Protein AF-A0A7K2W647-F1 (afdb_monomer)

pLDDT: mean 78.9, std 13.52, range [39.31, 93.81]

Sequence (81 aa):
MTDAPGTEPIRLDRDQATSLARLLREVEQFMDECDETVEEALAAHFGLAPASEAFSAALCFHADTIETALSIESATSRTPT

Mean predicted aligned error: 9.24 Å

Foldseek 3Di:
DDDDPDPDDDDDDLVRLVVLLVVLVVVLVCLVPDDPVVLVVVCVVVVCPPPSVVVSVVSVVSSVVSVVVSVVVVVVVPDDD

Secondary structure (DSSP, 8-state):
----S--PPP---HHHHHHHHHHHHHHHHHHHHS-HHHHHHHHHHTT-TT-HHHHHHHHHHHHHHHHHHHHHHHHHTT---

Structure (mmCIF, N/CA/C/O backbone):
data_AF-A0A7K2W647-F1
#
_entry.id   AF-A0A7K2W647-F1
#
loop_
_atom_site.group_PDB
_atom_site.id
_atom_site.type_symbol
_atom_site.label_atom_id
_atom_site.label_alt_id
_atom_site.label_comp_id
_atom_site.label_asym_id
_atom_site.label_entity_id
_atom_site.label_seq_id
_atom_site.pdbx_PDB_ins_code
_atom_site.Cartn_x
_atom_site.Cartn_y
_atom_site.Cartn_z
_atom_site.occupancy
_atom_site.B_iso_or_equiv
_atom_site.auth_seq_id
_atom_site.auth_comp_id
_atom_site.auth_asym_id
_atom_site.auth_atom_id
_atom_site.pdbx_PDB_model_num
ATOM 1 N N . MET A 1 1 ? -10.620 25.279 -9.043 1.00 39.31 1 MET A N 1
ATOM 2 C CA . MET A 1 1 ? -10.628 24.173 -8.067 1.00 39.31 1 MET A CA 1
ATOM 3 C C . MET A 1 1 ? -11.382 23.046 -8.734 1.00 39.31 1 MET A C 1
ATOM 5 O O . MET A 1 1 ? -12.595 23.135 -8.851 1.00 39.31 1 MET A O 1
ATOM 9 N N . THR A 1 2 ? -10.655 22.110 -9.336 1.00 41.28 2 THR A N 1
ATOM 10 C CA . THR A 1 2 ? -11.242 20.992 -10.080 1.00 41.28 2 THR A CA 1
ATOM 11 C C . THR A 1 2 ? -11.326 19.831 -9.103 1.00 41.28 2 THR A C 1
ATOM 13 O O . THR A 1 2 ? -10.301 19.262 -8.743 1.00 41.28 2 THR A O 1
ATOM 16 N N . ASP A 1 3 ? -12.529 19.589 -8.594 1.00 48.16 3 ASP A N 1
ATOM 17 C CA . ASP A 1 3 ? -12.862 18.452 -7.739 1.00 48.16 3 ASP A CA 1
ATOM 18 C C . ASP A 1 3 ? -12.664 17.170 -8.566 1.00 48.16 3 ASP A C 1
ATOM 20 O O . ASP A 1 3 ? -13.221 17.043 -9.661 1.00 48.16 3 ASP A O 1
ATOM 24 N N . ALA A 1 4 ? -11.766 16.286 -8.127 1.00 54.25 4 ALA A N 1
ATOM 25 C CA . ALA A 1 4 ? -11.513 15.027 -8.817 1.00 54.25 4 ALA A CA 1
ATOM 26 C C . ALA A 1 4 ? -12.739 14.110 -8.644 1.00 54.25 4 ALA A C 1
ATOM 28 O O . ALA A 1 4 ? -13.295 14.042 -7.549 1.00 54.25 4 ALA A O 1
ATOM 29 N N . PRO A 1 5 ? -13.191 13.402 -9.693 1.00 47.59 5 PRO A N 1
ATOM 30 C CA . PRO A 1 5 ? -14.433 12.649 -9.628 1.00 47.59 5 PRO A CA 1
ATOM 31 C C . PRO A 1 5 ? -14.342 11.495 -8.618 1.00 47.59 5 PRO A C 1
ATOM 33 O O . PRO A 1 5 ? -13.642 10.516 -8.849 1.00 47.59 5 PRO A O 1
ATOM 36 N N . GLY A 1 6 ? -15.121 11.599 -7.539 1.00 54.53 6 GLY A N 1
ATOM 37 C CA . GLY A 1 6 ? -15.885 10.481 -6.984 1.00 54.53 6 GLY A CA 1
ATOM 38 C C . GLY A 1 6 ? -15.110 9.299 -6.407 1.00 54.53 6 GLY A C 1
ATOM 39 O O . GLY A 1 6 ? -15.450 8.159 -6.715 1.00 54.53 6 GLY A O 1
ATOM 40 N N . THR A 1 7 ? -14.148 9.527 -5.515 1.00 61.12 7 THR A N 1
ATOM 41 C CA . THR A 1 7 ? -13.690 8.449 -4.628 1.00 61.12 7 THR A CA 1
ATOM 42 C C . THR A 1 7 ? -14.606 8.413 -3.410 1.00 61.12 7 THR A C 1
ATOM 44 O O . THR A 1 7 ? -14.354 9.088 -2.411 1.00 61.12 7 THR A O 1
ATOM 47 N N . GLU A 1 8 ? -15.713 7.670 -3.488 1.00 74.75 8 GLU A N 1
ATOM 48 C CA . GLU A 1 8 ? -16.439 7.328 -2.264 1.00 74.75 8 GLU A CA 1
ATOM 49 C C . GLU A 1 8 ? -15.458 6.658 -1.287 1.00 74.75 8 GLU A C 1
ATOM 51 O O . GLU A 1 8 ? -14.693 5.776 -1.691 1.00 74.75 8 GLU A O 1
ATOM 56 N N . PRO A 1 9 ? -15.424 7.085 -0.014 1.00 77.06 9 PRO A N 1
ATOM 57 C CA . PRO A 1 9 ? -14.494 6.525 0.949 1.00 77.06 9 PRO A CA 1
ATOM 58 C C . PRO A 1 9 ? -14.799 5.038 1.148 1.00 77.06 9 PRO A C 1
ATOM 60 O O . PRO A 1 9 ? -15.898 4.669 1.572 1.00 77.06 9 PRO A O 1
ATOM 63 N N . ILE A 1 10 ? -13.811 4.188 0.860 1.00 82.50 10 ILE A N 1
ATOM 64 C CA . ILE A 1 10 ? -13.898 2.750 1.112 1.00 82.50 10 ILE A CA 1
ATOM 65 C C . ILE A 1 10 ? -13.976 2.550 2.625 1.00 82.50 10 ILE A C 1
ATOM 67 O O . ILE A 1 10 ? -13.105 2.994 3.373 1.00 82.50 10 ILE A O 1
ATOM 71 N N . ARG A 1 11 ? -15.039 1.885 3.081 1.00 85.38 11 ARG A N 1
ATOM 72 C CA . ARG A 1 11 ? -15.203 1.517 4.487 1.00 85.38 11 ARG A CA 1
ATOM 73 C C . ARG A 1 11 ? -14.696 0.102 4.687 1.00 85.38 11 ARG A C 1
ATOM 75 O O . ARG A 1 11 ? -15.267 -0.830 4.132 1.00 85.38 11 ARG A O 1
ATOM 82 N N . LEU A 1 12 ? -13.645 -0.024 5.483 1.00 87.69 12 LEU A N 1
ATOM 83 C CA . LEU A 1 12 ? -13.085 -1.303 5.891 1.00 87.69 12 LEU A CA 1
ATOM 84 C C . LEU A 1 12 ? -13.488 -1.584 7.333 1.00 87.69 12 LEU A C 1
ATOM 86 O O . LEU A 1 12 ? -13.488 -0.673 8.166 1.00 87.69 12 LEU A O 1
ATOM 90 N N . ASP A 1 13 ? -13.825 -2.835 7.628 1.00 91.38 13 ASP A N 1
ATOM 91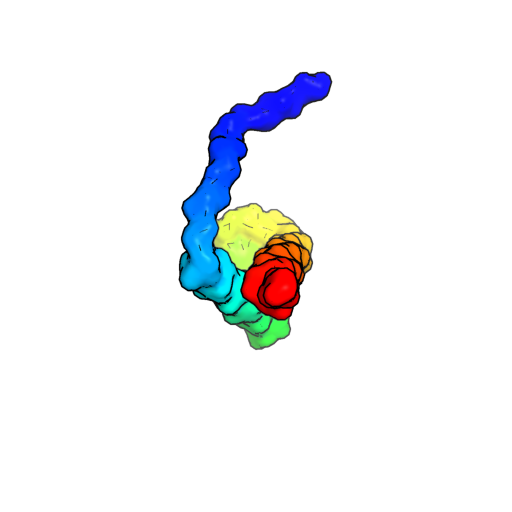 C CA . ASP A 1 13 ? -13.862 -3.281 9.016 1.00 91.38 13 ASP A CA 1
ATOM 92 C C . ASP A 1 13 ? -12.438 -3.391 9.591 1.00 91.38 13 ASP A C 1
ATOM 94 O O . ASP A 1 13 ? -11.429 -3.225 8.897 1.00 91.38 13 ASP A O 1
ATOM 98 N N . ARG A 1 14 ? -12.347 -3.644 10.895 1.00 87.25 14 ARG A N 1
ATOM 99 C CA . ARG A 1 14 ? -11.075 -3.658 11.615 1.00 87.25 14 ARG A CA 1
ATOM 100 C C . ARG A 1 14 ? -10.116 -4.747 11.123 1.00 87.25 14 ARG A C 1
ATOM 102 O O . ARG A 1 14 ? -8.909 -4.500 11.050 1.00 87.25 14 ARG A O 1
ATOM 109 N N . ASP A 1 15 ? -10.628 -5.925 10.780 1.00 91.81 15 ASP A N 1
ATOM 110 C CA . ASP A 1 15 ? -9.808 -7.046 10.315 1.00 91.81 15 ASP A CA 1
ATOM 111 C C . ASP A 1 15 ? -9.303 -6.780 8.893 1.00 91.81 15 ASP A C 1
ATOM 113 O O . ASP A 1 15 ? -8.134 -7.031 8.584 1.00 91.81 15 ASP A O 1
ATOM 117 N N . GLN A 1 16 ? -10.148 -6.183 8.051 1.00 92.25 16 GLN A N 1
ATOM 118 C CA . GLN A 1 16 ? -9.783 -5.718 6.715 1.00 92.25 16 GLN A CA 1
ATOM 119 C C . GLN A 1 16 ? -8.726 -4.611 6.763 1.00 92.25 16 GLN A C 1
ATOM 121 O O . GLN A 1 16 ? -7.727 -4.693 6.051 1.00 92.25 16 GLN A O 1
ATOM 126 N N . ALA A 1 17 ? -8.897 -3.609 7.628 1.00 90.06 17 ALA A N 1
ATOM 127 C CA . ALA A 1 17 ? -7.922 -2.536 7.811 1.00 90.06 17 ALA A CA 1
ATOM 128 C C . ALA A 1 17 ? -6.581 -3.072 8.341 1.00 90.06 17 ALA A C 1
ATOM 130 O O . ALA A 1 17 ? -5.521 -2.697 7.845 1.00 90.06 17 ALA A O 1
ATOM 131 N N . THR A 1 18 ? -6.615 -4.013 9.288 1.00 90.94 18 THR A N 1
ATOM 132 C CA . THR A 1 18 ? -5.405 -4.676 9.804 1.00 90.94 18 THR A CA 1
ATOM 133 C C . THR A 1 18 ? -4.694 -5.479 8.713 1.00 90.94 18 THR A C 1
ATOM 135 O O . THR A 1 18 ? -3.470 -5.424 8.598 1.00 90.94 18 THR A O 1
ATOM 138 N N . SER A 1 19 ? -5.449 -6.218 7.897 1.00 93.81 19 SER A N 1
ATOM 139 C CA . SER A 1 19 ? -4.898 -6.996 6.781 1.00 93.81 19 SER A CA 1
ATOM 140 C C . SER A 1 19 ? -4.293 -6.091 5.711 1.00 93.81 19 SER A C 1
ATOM 142 O O . SER A 1 19 ? -3.225 -6.399 5.190 1.00 93.81 19 SER A O 1
ATOM 144 N N . LEU A 1 20 ? -4.932 -4.951 5.429 1.00 91.94 20 LEU A N 1
ATOM 145 C CA . LEU A 1 20 ? -4.412 -3.952 4.503 1.00 91.9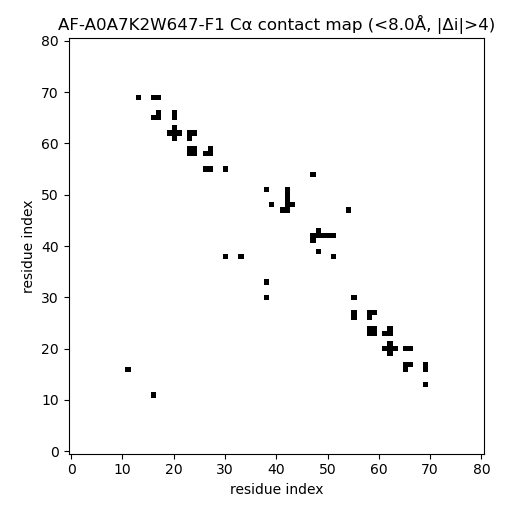4 20 LEU A CA 1
ATOM 146 C C . LEU A 1 20 ? -3.095 -3.356 5.005 1.00 91.94 20 LEU A C 1
ATOM 148 O O . LEU A 1 20 ? -2.135 -3.329 4.248 1.00 91.94 20 LEU A O 1
ATOM 152 N N . ALA A 1 21 ? -3.017 -2.938 6.271 1.00 89.81 21 ALA A N 1
ATOM 153 C CA . ALA A 1 21 ? -1.772 -2.417 6.840 1.00 89.81 21 ALA A CA 1
ATOM 154 C C . ALA A 1 21 ? -0.620 -3.429 6.720 1.00 89.81 21 ALA A C 1
ATOM 156 O O . ALA A 1 21 ? 0.466 -3.074 6.274 1.00 89.81 21 ALA A O 1
ATOM 157 N N . ARG A 1 22 ? -0.878 -4.709 7.029 1.00 92.81 22 ARG A N 1
ATOM 158 C CA . ARG A 1 22 ? 0.119 -5.782 6.869 1.00 92.81 22 ARG A CA 1
ATOM 159 C C . ARG A 1 22 ? 0.563 -5.957 5.423 1.00 92.81 22 ARG A C 1
ATOM 161 O O . ARG A 1 22 ? 1.758 -6.033 5.174 1.00 92.81 22 ARG A O 1
ATOM 168 N N . LEU A 1 23 ? -0.380 -5.985 4.483 1.00 92.88 23 LEU A N 1
ATOM 169 C CA . LEU A 1 23 ? -0.055 -6.102 3.064 1.00 92.88 23 LEU A CA 1
ATOM 170 C C . LEU A 1 23 ? 0.814 -4.929 2.597 1.00 92.88 23 LEU A C 1
ATOM 172 O O . LEU A 1 23 ? 1.796 -5.144 1.899 1.00 92.88 23 LEU A O 1
ATOM 176 N N . LEU A 1 24 ? 0.482 -3.699 3.000 1.00 90.62 24 LEU A N 1
ATOM 177 C CA . LEU A 1 24 ? 1.273 -2.518 2.645 1.00 90.62 24 LEU A CA 1
ATOM 178 C C . LEU A 1 24 ? 2.717 -2.626 3.162 1.00 90.62 24 LEU A C 1
ATOM 180 O O . LEU A 1 24 ? 3.635 -2.295 2.419 1.00 90.62 24 LEU A O 1
ATOM 184 N N . ARG A 1 25 ? 2.923 -3.160 4.374 1.00 88.38 25 ARG A N 1
ATOM 185 C CA . ARG A 1 25 ? 4.260 -3.434 4.934 1.00 88.38 25 ARG A CA 1
ATOM 186 C C . ARG A 1 25 ? 5.021 -4.518 4.181 1.00 88.38 25 ARG A C 1
ATOM 188 O O . ARG A 1 25 ? 6.214 -4.376 3.954 1.00 88.38 25 ARG A O 1
ATOM 195 N N . GLU A 1 26 ? 4.351 -5.603 3.807 1.00 91.12 26 GLU A N 1
ATOM 196 C CA . GLU A 1 26 ? 4.985 -6.675 3.031 1.00 91.12 26 GLU A CA 1
ATOM 197 C C . GLU A 1 26 ? 5.417 -6.179 1.646 1.00 91.12 26 GLU A C 1
ATOM 199 O O . GLU A 1 26 ? 6.478 -6.560 1.160 1.00 91.12 26 GLU A O 1
ATOM 204 N N . VAL A 1 27 ? 4.628 -5.294 1.027 1.00 86.69 27 VAL A N 1
ATOM 205 C CA . VAL A 1 27 ? 4.987 -4.677 -0.257 1.00 86.69 27 VAL A CA 1
ATOM 206 C C . VAL A 1 27 ? 6.132 -3.674 -0.095 1.00 86.69 27 VAL A C 1
ATOM 208 O O . VAL A 1 27 ? 7.044 -3.695 -0.912 1.00 86.69 27 VAL A O 1
ATOM 211 N N . GLU A 1 28 ? 6.119 -2.840 0.950 1.00 85.25 28 GLU A N 1
ATOM 212 C CA . GLU A 1 28 ? 7.238 -1.949 1.304 1.00 85.25 28 GLU A CA 1
ATOM 213 C C . GLU A 1 28 ? 8.539 -2.751 1.462 1.00 85.25 28 GLU A C 1
ATOM 215 O O . GLU A 1 28 ? 9.512 -2.494 0.761 1.00 85.25 28 GLU A O 1
ATOM 220 N N . GLN A 1 29 ? 8.525 -3.794 2.298 1.00 86.50 29 GLN A N 1
ATOM 221 C CA . GLN A 1 29 ? 9.686 -4.658 2.513 1.00 86.50 29 GLN A CA 1
ATOM 222 C C . GLN A 1 29 ? 10.147 -5.337 1.221 1.00 86.50 29 GLN A C 1
ATOM 224 O O . GLN A 1 29 ? 11.344 -5.406 0.957 1.00 86.50 29 GLN A O 1
ATOM 229 N N . PHE A 1 30 ? 9.212 -5.821 0.400 1.00 86.50 30 PHE A N 1
ATOM 230 C CA . PHE A 1 30 ? 9.554 -6.396 -0.895 1.00 86.50 30 PHE A CA 1
ATOM 231 C C . PHE A 1 30 ? 10.273 -5.382 -1.789 1.00 86.50 30 PHE A C 1
ATOM 233 O O . PHE A 1 30 ? 11.250 -5.749 -2.430 1.00 86.50 30 PHE A O 1
ATOM 240 N N . MET A 1 31 ? 9.812 -4.130 -1.833 1.00 81.50 31 MET A N 1
ATOM 241 C CA . MET A 1 31 ? 10.453 -3.087 -2.634 1.00 81.50 31 MET A CA 1
ATOM 242 C C . MET A 1 31 ? 11.836 -2.709 -2.095 1.00 81.50 31 MET A C 1
ATOM 244 O O . MET A 1 31 ? 12.756 -2.561 -2.890 1.00 81.50 31 MET A O 1
ATOM 248 N N . ASP A 1 32 ? 12.007 -2.629 -0.775 1.00 82.44 32 ASP A N 1
ATOM 249 C CA . ASP A 1 32 ? 13.294 -2.302 -0.145 1.00 82.44 32 ASP A CA 1
ATOM 250 C C . ASP A 1 32 ? 14.348 -3.414 -0.303 1.00 82.44 32 ASP A C 1
ATOM 252 O O . ASP A 1 32 ? 15.547 -3.138 -0.368 1.00 82.44 32 ASP A O 1
ATOM 256 N N . GLU A 1 33 ? 13.923 -4.681 -0.333 1.00 85.75 33 GLU A N 1
ATOM 257 C CA . GLU A 1 33 ? 14.820 -5.841 -0.433 1.00 85.75 33 GLU A CA 1
ATOM 258 C C . GLU A 1 33 ? 15.027 -6.339 -1.873 1.00 85.75 33 GLU A C 1
ATOM 260 O O . GLU A 1 33 ? 15.892 -7.193 -2.105 1.00 85.75 33 GLU A O 1
ATOM 265 N N . CYS A 1 34 ? 14.237 -5.864 -2.843 1.00 83.94 34 CYS A N 1
ATOM 266 C CA . CYS A 1 34 ? 14.348 -6.331 -4.222 1.00 83.94 34 CYS A CA 1
ATOM 267 C C . CYS A 1 34 ? 15.583 -5.766 -4.936 1.00 83.94 34 CYS A C 1
ATOM 269 O O . CYS A 1 34 ? 16.071 -4.677 -4.651 1.00 83.94 34 CYS A O 1
ATOM 271 N N . ASP A 1 35 ? 16.112 -6.549 -5.877 1.00 85.12 35 ASP A N 1
ATOM 272 C CA . ASP A 1 35 ? 17.197 -6.101 -6.749 1.00 85.12 35 ASP A CA 1
ATOM 273 C C . ASP A 1 35 ? 16.713 -4.962 -7.659 1.00 85.12 35 ASP A C 1
ATOM 275 O O . ASP A 1 35 ? 15.573 -4.991 -8.129 1.00 85.12 35 ASP A O 1
ATOM 279 N N . GLU A 1 36 ? 17.602 -4.020 -7.977 1.00 81.75 36 GLU A N 1
ATOM 280 C CA . GLU A 1 36 ? 17.334 -2.862 -8.845 1.00 81.75 36 GLU A CA 1
ATOM 281 C C . GLU A 1 36 ? 16.672 -3.276 -10.174 1.00 81.75 36 GLU A C 1
ATOM 283 O O . GLU A 1 36 ? 15.728 -2.641 -10.639 1.00 81.75 36 GLU A O 1
ATOM 288 N N . THR A 1 37 ? 17.063 -4.420 -10.748 1.00 82.69 37 THR A N 1
ATOM 289 C CA . THR A 1 37 ? 16.469 -4.941 -11.993 1.00 82.69 37 THR A CA 1
ATOM 290 C C . THR A 1 37 ? 14.998 -5.341 -11.820 1.00 82.69 37 THR A C 1
ATOM 292 O O . THR A 1 37 ? 14.186 -5.220 -12.742 1.00 82.69 37 THR A O 1
ATOM 295 N N . VAL A 1 38 ? 14.647 -5.876 -10.648 1.00 82.31 38 VAL A N 1
ATOM 296 C CA . VAL A 1 38 ? 13.276 -6.276 -10.309 1.00 82.31 38 VAL A CA 1
ATOM 297 C C . VAL A 1 38 ? 12.439 -5.040 -10.019 1.00 82.31 38 VAL A C 1
ATOM 299 O O . VAL A 1 38 ? 11.309 -4.965 -10.503 1.00 82.31 38 VAL A O 1
ATOM 302 N N . GLU A 1 39 ? 12.997 -4.065 -9.302 1.00 81.06 39 GLU A N 1
ATOM 303 C CA . GLU A 1 39 ? 12.357 -2.775 -9.059 1.00 81.06 39 GLU A CA 1
ATOM 304 C C . GLU A 1 39 ? 12.025 -2.067 -10.380 1.0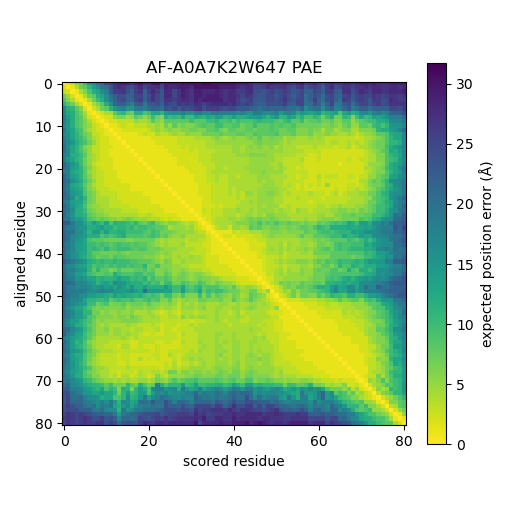0 81.06 39 GLU A C 1
ATOM 306 O O . GLU A 1 39 ? 10.874 -1.688 -10.606 1.00 81.06 39 GLU A O 1
ATOM 311 N N . GLU A 1 40 ? 12.988 -1.974 -11.304 1.00 81.50 40 GLU A N 1
ATOM 312 C CA . GLU A 1 40 ? 12.792 -1.381 -12.630 1.00 81.50 40 GLU A CA 1
ATOM 313 C C . GLU A 1 40 ? 11.724 -2.123 -13.444 1.00 81.50 40 GLU A C 1
ATOM 315 O O . GLU A 1 40 ? 10.867 -1.497 -14.075 1.00 8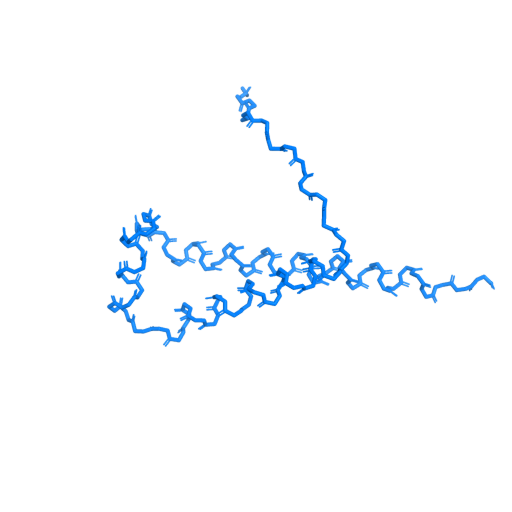1.50 40 GLU A O 1
ATOM 320 N N . ALA A 1 41 ? 11.735 -3.459 -13.425 1.00 83.12 41 ALA A N 1
ATOM 321 C CA . ALA A 1 41 ? 10.742 -4.266 -14.129 1.00 83.12 41 ALA A CA 1
ATOM 322 C C . ALA A 1 41 ? 9.332 -4.079 -13.546 1.00 83.12 41 ALA A C 1
ATOM 324 O O . ALA A 1 41 ? 8.360 -3.974 -14.301 1.00 83.12 41 ALA A O 1
ATOM 325 N N . LEU A 1 42 ? 9.215 -4.007 -12.218 1.00 80.81 42 LEU A N 1
ATOM 326 C CA . LEU A 1 42 ? 7.961 -3.748 -11.516 1.00 80.81 42 LEU A CA 1
ATOM 327 C C . LEU A 1 42 ? 7.454 -2.338 -11.841 1.00 80.81 42 LEU A C 1
ATOM 329 O O . LEU A 1 42 ? 6.294 -2.152 -12.217 1.00 80.81 42 LEU A O 1
ATOM 333 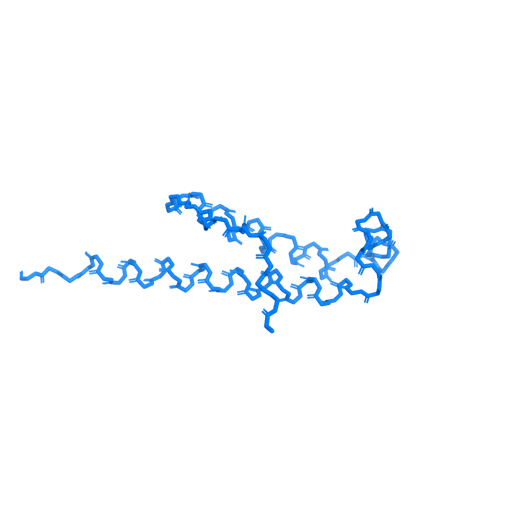N N . ALA A 1 43 ? 8.348 -1.352 -11.780 1.00 81.25 43 ALA A N 1
ATOM 334 C CA . ALA A 1 43 ? 8.043 0.029 -12.094 1.00 81.25 43 ALA A CA 1
ATOM 335 C C . ALA A 1 43 ? 7.617 0.200 -13.557 1.00 81.25 43 ALA A C 1
ATOM 337 O O . ALA A 1 43 ? 6.661 0.920 -13.840 1.00 81.25 43 ALA A O 1
ATOM 338 N N . ALA A 1 44 ? 8.252 -0.503 -14.493 1.00 83.19 44 ALA A N 1
ATOM 339 C CA . ALA A 1 44 ? 7.838 -0.518 -15.891 1.00 83.19 44 ALA A CA 1
ATOM 340 C C . ALA A 1 44 ? 6.480 -1.213 -16.084 1.00 83.19 44 ALA A C 1
ATOM 342 O O . ALA A 1 44 ? 5.634 -0.711 -16.825 1.00 83.19 44 ALA A O 1
ATOM 343 N N . HIS A 1 45 ? 6.247 -2.343 -15.406 1.00 83.06 45 HIS A N 1
ATOM 344 C CA . HIS A 1 45 ? 5.015 -3.123 -15.538 1.00 83.06 45 HIS A CA 1
ATOM 345 C C . HIS A 1 45 ? 3.781 -2.363 -15.043 1.00 83.06 45 HIS A C 1
ATOM 347 O O . HIS A 1 45 ? 2.754 -2.341 -15.721 1.00 83.06 45 HIS A O 1
ATOM 353 N N . PHE A 1 46 ? 3.887 -1.714 -13.883 1.00 81.06 46 PHE A N 1
ATOM 354 C CA . PHE A 1 46 ? 2.791 -0.948 -13.286 1.00 81.06 46 PHE A CA 1
ATOM 355 C C . PHE A 1 46 ? 2.781 0.530 -13.702 1.00 81.06 46 PHE A C 1
ATOM 357 O O . PHE A 1 46 ? 1.925 1.285 -13.247 1.00 81.06 46 PHE A O 1
ATOM 364 N N . GLY A 1 47 ? 3.706 0.957 -14.571 1.00 80.00 47 GLY A N 1
ATOM 365 C CA . GLY A 1 47 ? 3.821 2.354 -14.999 1.00 80.00 47 GLY A CA 1
ATOM 366 C C . GLY A 1 47 ? 4.221 3.307 -13.869 1.00 80.00 47 GLY A C 1
ATOM 367 O O . GLY A 1 47 ? 3.857 4.480 -13.895 1.00 80.00 47 GLY A O 1
ATOM 368 N N . LEU A 1 48 ? 4.943 2.799 -12.871 1.00 78.62 48 LEU A N 1
ATOM 369 C CA . LEU A 1 48 ? 5.431 3.553 -11.723 1.00 78.62 48 LEU A CA 1
ATOM 370 C C . LEU A 1 48 ? 6.763 4.246 -12.003 1.00 78.62 48 LEU A C 1
ATOM 372 O O . LEU A 1 48 ? 7.148 5.064 -11.191 1.00 78.62 48 LEU A O 1
ATOM 376 N N . ALA A 1 49 ? 7.477 3.972 -13.100 1.00 71.56 49 ALA A N 1
ATOM 377 C CA . ALA A 1 49 ? 8.751 4.642 -13.390 1.00 71.56 49 ALA A CA 1
ATOM 378 C C . ALA A 1 49 ? 8.550 6.134 -13.752 1.00 71.56 49 ALA A C 1
ATOM 380 O O . ALA A 1 49 ? 7.692 6.437 -14.588 1.00 71.56 49 ALA A O 1
ATOM 381 N N . PRO A 1 50 ? 9.336 7.085 -13.196 1.00 66.00 50 PRO A N 1
ATOM 382 C CA . PRO A 1 50 ? 10.471 6.942 -12.263 1.00 66.00 50 PRO A CA 1
ATOM 383 C C . PRO A 1 50 ? 10.093 7.085 -10.768 1.00 66.00 50 PRO A C 1
ATOM 385 O O . PRO A 1 50 ? 10.925 7.404 -9.933 1.00 66.00 50 PRO A O 1
ATOM 388 N N . ALA A 1 51 ? 8.820 6.941 -10.429 1.00 76.69 51 ALA A N 1
ATOM 389 C CA . ALA A 1 51 ? 8.228 7.154 -9.113 1.00 76.69 51 ALA A CA 1
ATOM 390 C C . ALA A 1 51 ? 8.133 5.881 -8.237 1.00 76.69 51 ALA A C 1
ATOM 392 O O . ALA A 1 51 ? 7.270 5.837 -7.361 1.00 76.69 51 ALA A O 1
ATOM 393 N N . SER A 1 52 ? 8.978 4.859 -8.432 1.00 76.12 52 SER A N 1
ATOM 394 C CA . SER A 1 52 ? 8.983 3.643 -7.591 1.00 76.12 52 SER A CA 1
ATOM 395 C C . SER A 1 52 ? 9.273 3.968 -6.124 1.00 76.12 52 SER A C 1
ATOM 397 O O . SER A 1 52 ? 8.510 3.572 -5.245 1.00 76.12 52 SER A O 1
ATOM 399 N N . GLU A 1 53 ? 10.285 4.796 -5.863 1.00 77.50 53 GLU A N 1
ATOM 400 C CA . GLU A 1 53 ? 10.601 5.290 -4.516 1.00 77.50 53 GLU A CA 1
ATOM 401 C C . GLU A 1 53 ? 9.432 6.081 -3.905 1.00 77.50 53 GLU A C 1
ATOM 403 O O . GLU A 1 53 ? 9.052 5.880 -2.752 1.00 77.50 53 GLU A O 1
ATOM 408 N N . ALA A 1 54 ? 8.811 6.966 -4.692 1.00 81.38 54 ALA A N 1
ATOM 409 C CA . ALA A 1 54 ? 7.664 7.755 -4.243 1.00 81.38 54 ALA A CA 1
ATOM 410 C C . ALA A 1 54 ? 6.434 6.875 -3.961 1.00 81.38 54 ALA A C 1
ATOM 412 O O . ALA A 1 54 ? 5.643 7.184 -3.068 1.00 81.38 54 ALA A O 1
ATOM 413 N N . PHE A 1 55 ? 6.279 5.777 -4.703 1.00 82.00 55 PHE A N 1
ATOM 414 C CA . PHE A 1 55 ? 5.252 4.775 -4.465 1.00 82.00 55 PHE A CA 1
ATOM 415 C C . PHE A 1 55 ? 5.517 4.011 -3.164 1.00 82.00 55 PHE A C 1
ATOM 417 O O . PHE A 1 55 ? 4.614 3.947 -2.332 1.00 82.00 55 PHE A O 1
ATOM 424 N N . SER A 1 56 ? 6.746 3.536 -2.931 1.00 81.69 56 SER A N 1
ATOM 425 C CA . SER A 1 56 ? 7.132 2.894 -1.663 1.00 81.69 56 SER A CA 1
ATOM 426 C C . SER A 1 56 ? 6.865 3.813 -0.459 1.00 81.69 56 SER A C 1
ATOM 428 O O . SER A 1 56 ? 6.163 3.439 0.483 1.00 81.69 56 SER A O 1
ATOM 430 N N . ALA A 1 57 ? 7.279 5.083 -0.545 1.00 84.56 57 ALA A N 1
ATOM 431 C CA . ALA A 1 57 ? 7.023 6.077 0.499 1.00 84.56 57 ALA A CA 1
ATOM 432 C C . ALA A 1 57 ? 5.520 6.301 0.766 1.00 84.56 57 ALA A C 1
ATOM 434 O O . ALA A 1 57 ? 5.105 6.484 1.915 1.00 84.56 57 ALA A O 1
ATOM 435 N N . ALA A 1 58 ? 4.685 6.272 -0.278 1.00 85.38 58 ALA A N 1
ATOM 436 C CA . ALA A 1 58 ? 3.237 6.384 -0.129 1.00 85.38 58 ALA A CA 1
ATOM 437 C C . ALA A 1 58 ? 2.630 5.153 0.565 1.00 85.38 58 ALA A C 1
ATOM 439 O O . ALA A 1 58 ? 1.747 5.311 1.411 1.00 85.38 58 ALA A O 1
ATOM 440 N N . LEU A 1 59 ? 3.109 3.942 0.252 1.00 86.94 59 LEU A N 1
ATOM 441 C CA . LEU A 1 59 ? 2.678 2.715 0.932 1.00 86.94 59 LEU A CA 1
ATOM 442 C C . LEU A 1 59 ? 2.994 2.775 2.429 1.00 86.94 59 LEU A C 1
ATOM 444 O O . LEU A 1 59 ? 2.102 2.520 3.242 1.00 86.94 59 LEU A O 1
ATOM 448 N N . CYS A 1 60 ? 4.214 3.190 2.780 1.00 87.75 60 CYS A N 1
ATOM 449 C CA . CYS A 1 60 ? 4.649 3.369 4.164 1.00 87.75 60 CYS A CA 1
ATOM 450 C C . CYS A 1 60 ? 3.739 4.356 4.919 1.00 87.75 60 CYS A C 1
ATOM 452 O O . CYS A 1 60 ? 3.149 4.016 5.948 1.00 87.75 60 CYS A O 1
ATOM 454 N N . PHE A 1 61 ? 3.511 5.547 4.350 1.00 88.19 61 PHE A N 1
ATOM 455 C CA . PHE A 1 61 ? 2.638 6.565 4.946 1.00 88.19 61 PHE A CA 1
ATOM 456 C C . PHE A 1 61 ? 1.202 6.062 5.175 1.00 88.19 61 PHE A C 1
ATOM 458 O O . PHE A 1 61 ? 0.570 6.360 6.198 1.00 88.19 61 PHE A O 1
ATOM 465 N N . HIS A 1 62 ? 0.659 5.294 4.228 1.00 87.56 62 HIS A N 1
ATOM 466 C CA . HIS A 1 62 ? -0.676 4.722 4.363 1.00 87.56 62 HIS A CA 1
ATOM 467 C C . HIS A 1 62 ? -0.734 3.611 5.416 1.00 87.56 62 HIS A C 1
ATOM 469 O O . HIS A 1 62 ? -1.697 3.580 6.188 1.00 87.56 62 HIS A O 1
ATOM 475 N N . ALA A 1 63 ? 0.287 2.755 5.503 1.00 89.06 63 ALA A N 1
ATOM 476 C CA . ALA A 1 63 ? 0.395 1.746 6.552 1.00 89.06 63 ALA A CA 1
ATOM 477 C C . ALA A 1 63 ? 0.421 2.397 7.946 1.00 89.06 63 ALA A C 1
ATOM 479 O O . ALA A 1 63 ? -0.427 2.074 8.780 1.0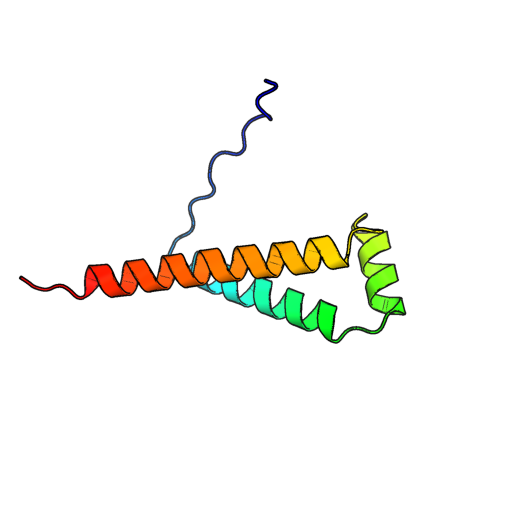0 89.06 63 ALA A O 1
ATOM 480 N N . ASP A 1 64 ? 1.291 3.392 8.155 1.00 89.94 64 ASP A N 1
ATOM 481 C CA . ASP A 1 64 ? 1.403 4.151 9.412 1.00 89.94 64 ASP A CA 1
ATOM 482 C C . ASP A 1 64 ? 0.068 4.785 9.825 1.00 89.94 64 ASP A C 1
ATOM 484 O O . ASP A 1 64 ? -0.341 4.752 10.993 1.00 89.94 64 ASP A O 1
ATOM 488 N N . THR A 1 65 ? -0.639 5.367 8.854 1.00 89.69 65 THR A N 1
ATOM 489 C CA . THR A 1 65 ? -1.933 6.018 9.082 1.00 89.69 65 THR A CA 1
ATOM 490 C C . THR A 1 65 ? -2.975 5.011 9.571 1.00 89.69 65 THR A C 1
ATOM 492 O O . THR A 1 65 ? -3.703 5.286 10.532 1.00 89.69 65 THR A O 1
ATOM 495 N N . ILE A 1 66 ? -3.041 3.832 8.945 1.00 88.62 66 ILE A N 1
ATOM 496 C CA . ILE A 1 66 ? -3.984 2.774 9.326 1.00 88.62 66 ILE A CA 1
ATOM 497 C C . ILE A 1 66 ? -3.623 2.207 10.704 1.00 88.62 66 ILE A C 1
ATOM 499 O O . ILE A 1 66 ? -4.496 2.088 11.565 1.00 88.62 66 ILE A O 1
ATOM 503 N N . GLU A 1 67 ? -2.347 1.911 10.954 1.00 88.25 67 GLU A N 1
ATOM 504 C CA . GLU A 1 67 ? -1.858 1.400 12.244 1.00 88.25 67 GLU A CA 1
ATOM 505 C C . GLU A 1 67 ? -2.154 2.377 13.394 1.00 88.25 67 GLU A C 1
ATOM 507 O O . GLU A 1 67 ? -2.619 1.977 14.471 1.00 88.25 67 GLU A O 1
ATOM 512 N N . THR A 1 68 ? -1.964 3.676 13.150 1.00 89.88 68 THR A N 1
ATOM 513 C CA . THR A 1 68 ? -2.295 4.743 14.101 1.00 89.88 68 THR A CA 1
ATOM 514 C C . THR A 1 68 ? -3.794 4.779 14.395 1.00 89.88 68 THR A C 1
ATOM 516 O O . THR A 1 68 ? -4.196 4.793 15.562 1.00 89.88 68 THR A O 1
ATOM 519 N N . ALA A 1 69 ? -4.638 4.737 13.360 1.00 85.56 69 ALA A N 1
ATOM 520 C CA . ALA A 1 69 ? -6.091 4.738 13.522 1.00 85.56 69 ALA A CA 1
ATOM 521 C C . ALA A 1 69 ? -6.583 3.519 14.325 1.00 85.56 69 ALA A C 1
ATOM 523 O O . ALA A 1 69 ? -7.356 3.669 15.277 1.00 85.56 69 ALA A O 1
ATOM 524 N N . LEU A 1 70 ? -6.069 2.324 14.012 1.00 86.69 70 LEU A N 1
ATOM 525 C CA . LEU A 1 70 ? -6.384 1.081 14.726 1.00 86.69 70 LEU A CA 1
ATOM 526 C C . LEU A 1 70 ? -5.965 1.137 16.202 1.00 86.69 70 LEU A C 1
ATOM 528 O O . LEU A 1 70 ? -6.670 0.610 17.076 1.00 86.69 70 LEU A O 1
ATOM 532 N N . SER A 1 71 ? -4.836 1.784 16.495 1.00 85.31 71 SER A N 1
ATOM 533 C CA . SER A 1 71 ? -4.313 1.958 17.854 1.00 85.31 71 SER A CA 1
ATOM 534 C C . SER A 1 71 ? -5.168 2.917 18.687 1.00 85.31 71 SER A C 1
ATOM 536 O O . SER A 1 71 ? -5.477 2.616 19.844 1.00 85.31 71 SER A O 1
ATOM 538 N N . ILE A 1 72 ? -5.613 4.031 18.095 1.00 81.94 72 ILE A N 1
ATOM 539 C CA . ILE A 1 72 ? -6.493 5.016 18.745 1.00 81.94 72 ILE A CA 1
ATOM 540 C C . ILE A 1 72 ? -7.858 4.399 19.073 1.00 81.94 72 ILE A C 1
ATOM 542 O O . ILE A 1 72 ? -8.346 4.552 20.196 1.00 81.94 72 ILE A O 1
ATOM 546 N N . GLU A 1 73 ? -8.455 3.647 18.145 1.00 71.19 73 GLU A N 1
ATOM 547 C CA . GLU A 1 73 ? -9.715 2.931 18.389 1.00 71.19 73 GLU A CA 1
ATOM 548 C C . GLU A 1 73 ? -9.588 1.998 19.609 1.00 71.19 73 GLU A C 1
ATOM 550 O O . GLU A 1 73 ? -10.394 2.049 20.538 1.00 71.19 73 GLU A O 1
ATOM 555 N N . SER A 1 74 ? -8.487 1.244 19.681 1.00 67.19 74 SER A N 1
ATOM 556 C CA . SER A 1 74 ? -8.194 0.322 20.789 1.00 67.19 74 SER A CA 1
ATOM 557 C C . SER A 1 74 ? -7.995 1.023 22.138 1.00 67.19 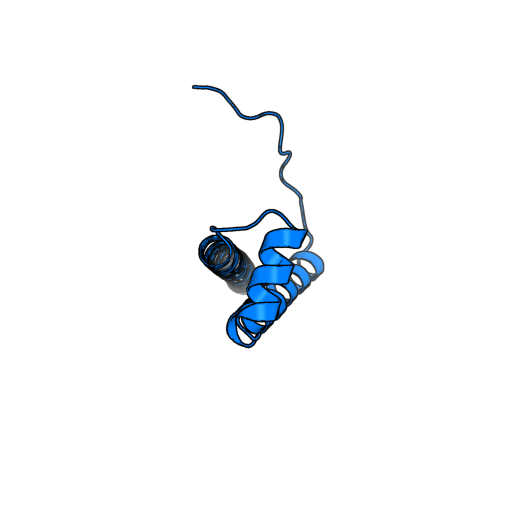74 SER A C 1
ATOM 559 O O . SER A 1 74 ? -8.220 0.426 23.193 1.00 67.19 74 SER A O 1
ATOM 561 N N . ALA A 1 75 ? -7.489 2.259 22.136 1.00 63.56 75 ALA A N 1
ATOM 562 C CA . ALA A 1 75 ? -7.331 3.070 23.342 1.00 63.56 75 ALA A CA 1
ATOM 563 C C . ALA A 1 75 ? -8.678 3.641 23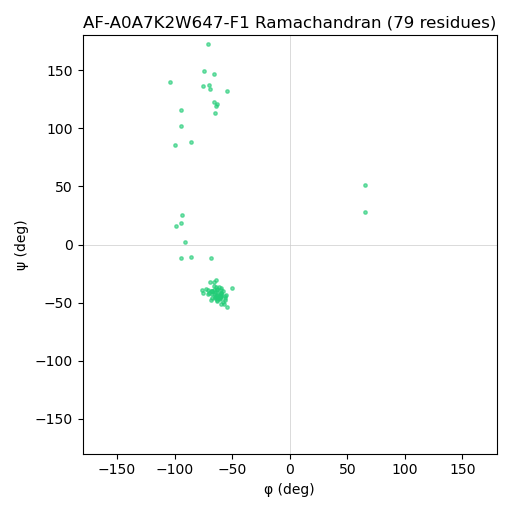.811 1.00 63.56 75 ALA A C 1
ATOM 565 O O . ALA A 1 75 ? -8.975 3.621 25.004 1.00 63.56 75 ALA A O 1
ATOM 566 N N . THR A 1 76 ? -9.523 4.065 22.871 1.00 62.25 76 THR A N 1
ATOM 567 C CA . THR A 1 76 ? -10.838 4.656 23.154 1.00 62.25 76 THR A CA 1
ATOM 568 C C . THR A 1 76 ? -11.807 3.626 23.746 1.00 62.25 76 THR A C 1
ATOM 570 O O . THR A 1 76 ? -12.499 3.920 24.721 1.00 62.25 76 THR A O 1
ATOM 573 N N . SER A 1 77 ? -11.793 2.381 23.251 1.00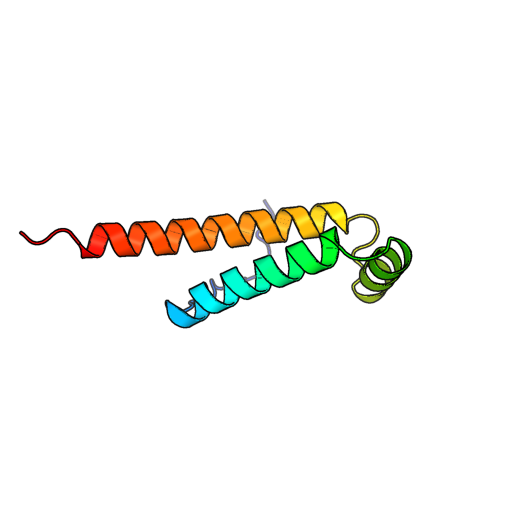 59.91 77 SER A N 1
ATOM 574 C CA . SER A 1 77 ? -12.628 1.285 23.775 1.00 59.91 77 SER A CA 1
ATOM 575 C C . SER A 1 77 ? -12.250 0.808 25.187 1.00 59.91 77 SER A C 1
ATOM 577 O O . SER A 1 77 ? -13.005 0.053 25.793 1.00 59.91 77 SER A O 1
ATOM 579 N N . ARG A 1 78 ? -11.093 1.220 25.728 1.00 59.00 78 ARG A N 1
ATOM 580 C CA . ARG A 1 78 ? -10.575 0.795 27.044 1.00 59.00 78 ARG A CA 1
ATOM 581 C C . ARG A 1 78 ? -10.840 1.789 28.176 1.00 59.00 78 ARG A C 1
ATOM 583 O O . ARG A 1 78 ? -10.239 1.650 29.237 1.00 59.00 78 ARG A O 1
ATOM 590 N N . THR A 1 79 ? -11.744 2.749 27.988 1.00 47.91 79 THR A N 1
ATOM 591 C CA . THR A 1 79 ? -12.174 3.667 29.057 1.00 47.91 79 THR A CA 1
ATOM 592 C C . THR A 1 79 ? -13.514 3.192 29.643 1.00 47.91 79 THR A C 1
ATOM 594 O O . THR A 1 79 ? -14.562 3.620 29.159 1.00 47.91 79 THR A O 1
ATOM 597 N N . PRO A 1 80 ? -13.541 2.274 30.632 1.00 53.72 80 PRO A N 1
ATOM 598 C CA . PRO A 1 80 ? -14.749 2.004 31.397 1.00 53.72 80 PRO A CA 1
ATOM 599 C C . PRO A 1 80 ? -14.986 3.151 32.388 1.00 53.72 80 PRO A C 1
ATOM 601 O O . PRO A 1 80 ? -14.048 3.659 33.004 1.00 53.72 80 PRO A O 1
ATOM 604 N N . THR A 1 81 ? -16.247 3.572 32.469 1.00 45.06 81 THR A N 1
ATOM 605 C CA . THR A 1 81 ? -16.773 4.546 33.438 1.00 45.06 81 THR A CA 1
ATOM 606 C C . THR A 1 81 ? -16.751 3.982 34.853 1.00 45.06 81 THR A C 1
ATOM 608 O O . THR A 1 81 ? -16.937 2.751 34.990 1.00 45.06 81 THR A O 1
#

Solvent-accessible surface area (backbone atoms only — not comparable to full-atom values): 4839 Å² total; per-residue (Å²): 136,84,79,76,87,78,78,76,82,83,84,68,54,73,68,55,45,54,51,49,30,51,50,32,47,53,50,39,52,49,64,74,71,46,53,70,71,56,50,51,50,49,16,59,73,72,66,34,65,93,41,48,66,61,47,41,55,50,35,49,55,51,23,53,52,46,54,51,52,56,50,52,54,60,56,63,77,67,66,81,132

Radius of gyration: 16.6 Å; Cα contacts (8 Å, |Δi|>4): 39; chains: 1; bounding box: 34×31×49 Å